Protein AF-A0A8C2WKK2-F1 (afdb_monomer)

Sequence (79 aa):
MTSEQRHRKVLRDNIQGITKPAIRRLARRGGVKRISGLIYEETRGVLKVFLENVIRDAVTYTEHAKRKTQGRTLYGFGG

Secondary structure (DSSP, 8-state):
------PPPPP--GGGGS-HHHHHHHHHHTT-----TTHHHHHHHHHHHH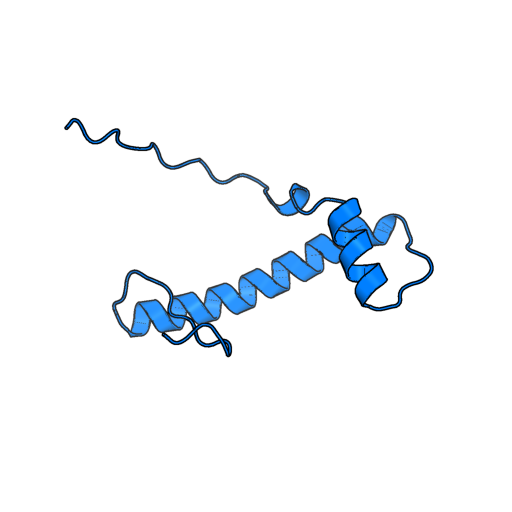HHHHHHHHHHHHHHTT-SS----STT---

Radius of gyration: 17.61 Å; Cα contacts (8 Å, |Δi|>4): 23; chains: 1; bounding box: 45×33×40 Å

Foldseek 3Di:
DDPPPPDDDDDDPCLPVCDPVNVVVVCVVVVNDDDDPVVSVVVSVVVVVVCVVVVVVQVVVCVVVVHPDGQDDDPPRHD

Structure (mmCIF, N/CA/C/O backbone):
data_AF-A0A8C2WKK2-F1
#
_entry.id   AF-A0A8C2WKK2-F1
#
loop_
_atom_site.group_PDB
_atom_site.id
_atom_site.type_symbol
_atom_site.label_atom_id
_atom_site.label_alt_id
_atom_site.label_comp_id
_atom_site.label_asym_id
_atom_site.label_entity_id
_atom_site.label_seq_id
_atom_site.pdbx_PDB_ins_code
_atom_site.Cartn_x
_atom_site.Cartn_y
_atom_site.Cartn_z
_atom_site.occupancy
_atom_site.B_iso_or_equiv
_atom_site.auth_seq_id
_atom_site.auth_comp_id
_atom_site.auth_asym_id
_atom_site.auth_atom_id
_atom_site.pdbx_PDB_model_num
ATOM 1 N N . MET A 1 1 ? 26.658 24.595 -18.224 1.00 44.59 1 MET A N 1
ATOM 2 C CA . MET A 1 1 ? 25.565 24.047 -17.391 1.00 44.59 1 MET A CA 1
ATOM 3 C C . MET A 1 1 ? 26.069 22.775 -16.726 1.00 44.59 1 MET A C 1
ATOM 5 O O . MET A 1 1 ? 26.088 21.732 -17.363 1.00 44.59 1 MET A O 1
ATOM 9 N N . THR A 1 2 ? 26.586 22.864 -15.502 1.00 46.19 2 THR A N 1
ATOM 10 C CA . THR A 1 2 ? 27.053 21.693 -14.749 1.00 46.19 2 THR A CA 1
ATOM 11 C C . THR A 1 2 ? 25.838 20.880 -14.313 1.00 46.19 2 THR A C 1
ATOM 13 O O . THR A 1 2 ? 25.021 21.353 -13.530 1.00 46.19 2 THR A O 1
ATOM 16 N N . SER A 1 3 ? 25.671 19.679 -14.864 1.00 61.66 3 SER A N 1
ATOM 17 C CA . SER A 1 3 ? 24.630 18.750 -14.430 1.00 61.66 3 SER A CA 1
ATOM 18 C C . SER A 1 3 ? 24.940 18.302 -13.003 1.00 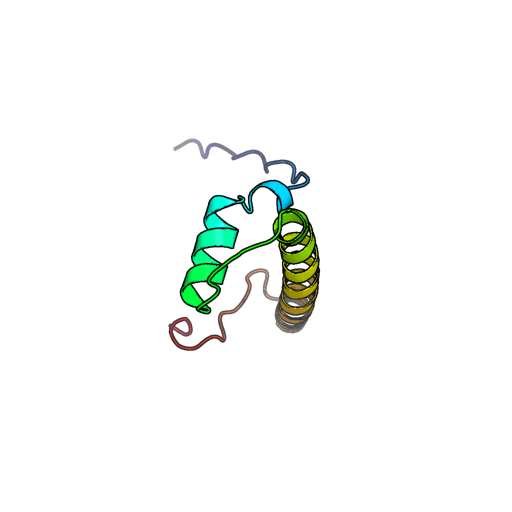61.66 3 SER A C 1
ATOM 20 O O . SER A 1 3 ? 25.850 17.499 -12.794 1.00 61.66 3 SER A O 1
ATOM 22 N N . GLU A 1 4 ? 24.209 18.825 -12.022 1.00 65.56 4 GLU A N 1
ATOM 23 C CA . GLU A 1 4 ? 24.240 18.319 -10.652 1.00 65.56 4 GLU A CA 1
ATOM 24 C C . GLU A 1 4 ? 23.837 16.838 -10.672 1.00 65.56 4 GLU A C 1
ATOM 26 O O . GLU A 1 4 ? 22.666 16.488 -10.850 1.00 65.56 4 GLU A O 1
ATOM 31 N N . GLN A 1 5 ? 24.817 15.942 -10.536 1.00 68.62 5 GLN A N 1
ATOM 32 C CA . GLN A 1 5 ? 24.561 14.516 -10.383 1.00 68.62 5 GLN A CA 1
ATOM 33 C C . GLN A 1 5 ? 23.805 14.314 -9.068 1.00 68.62 5 GLN A C 1
ATOM 35 O O . GLN A 1 5 ? 24.382 14.300 -7.979 1.00 68.62 5 GLN A O 1
ATOM 40 N N . ARG A 1 6 ? 22.479 14.176 -9.160 1.00 66.88 6 ARG A N 1
ATOM 41 C CA . ARG A 1 6 ? 21.651 13.798 -8.016 1.00 66.88 6 ARG A CA 1
ATOM 42 C C . ARG A 1 6 ? 22.072 12.409 -7.556 1.00 66.88 6 ARG A C 1
ATOM 44 O O . ARG A 1 6 ? 21.761 11.410 -8.202 1.00 66.88 6 ARG A O 1
ATOM 51 N N . HIS A 1 7 ? 22.751 12.354 -6.416 1.00 74.56 7 HIS A N 1
ATOM 52 C CA . HIS A 1 7 ? 23.031 11.101 -5.733 1.00 74.56 7 HIS A CA 1
ATOM 53 C C . HIS A 1 7 ? 21.716 10.356 -5.473 1.00 74.56 7 HIS A C 1
ATOM 55 O O . HIS A 1 7 ? 20.751 10.910 -4.936 1.00 74.56 7 HIS A O 1
ATOM 61 N N . ARG A 1 8 ? 21.667 9.087 -5.893 1.00 74.81 8 ARG A N 1
ATOM 62 C CA . ARG A 1 8 ? 20.507 8.214 -5.698 1.00 74.81 8 ARG A CA 1
ATOM 63 C C . ARG A 1 8 ? 20.209 8.111 -4.201 1.00 74.81 8 ARG A C 1
ATOM 65 O O . ARG A 1 8 ? 21.071 7.697 -3.430 1.00 74.81 8 ARG A O 1
ATOM 72 N N . LYS A 1 9 ? 18.985 8.456 -3.790 1.00 77.81 9 LYS A N 1
ATOM 73 C CA . LYS A 1 9 ? 18.548 8.271 -2.399 1.00 77.81 9 LYS A CA 1
ATOM 74 C C . LYS A 1 9 ? 18.599 6.786 -2.041 1.00 77.81 9 LYS A C 1
ATOM 76 O O . LYS A 1 9 ? 18.107 5.950 -2.797 1.00 77.81 9 LYS A O 1
ATOM 81 N N . VAL A 1 10 ? 19.165 6.473 -0.879 1.00 81.00 10 VAL A N 1
ATOM 82 C CA . VAL A 1 10 ? 19.093 5.126 -0.305 1.00 81.00 10 VAL A CA 1
ATOM 83 C C . VAL A 1 10 ? 17.640 4.855 0.077 1.00 81.00 10 VAL A C 1
ATOM 85 O O . VAL A 1 10 ? 17.044 5.625 0.833 1.00 81.00 10 VAL A O 1
ATOM 88 N N . LEU A 1 11 ? 17.059 3.787 -0.468 1.00 80.38 11 LEU A N 1
ATOM 89 C CA . LEU A 1 11 ? 15.710 3.359 -0.112 1.00 80.38 11 LEU A CA 1
ATOM 90 C C . LEU A 1 11 ? 15.732 2.762 1.301 1.00 80.38 11 LEU A C 1
ATOM 92 O O . LEU A 1 11 ? 16.587 1.941 1.620 1.00 80.38 11 LEU A O 1
ATOM 96 N N . ARG A 1 12 ? 14.808 3.216 2.150 1.00 80.38 12 ARG A N 1
ATOM 97 C CA . ARG A 1 12 ? 14.593 2.730 3.520 1.00 80.38 12 ARG A CA 1
ATOM 98 C C . ARG A 1 12 ? 13.169 2.189 3.640 1.00 80.38 12 ARG A C 1
ATOM 100 O O . ARG A 1 12 ? 12.429 2.193 2.656 1.00 80.38 12 ARG A O 1
ATOM 107 N N . ASP A 1 13 ? 12.791 1.758 4.840 1.00 80.88 13 ASP A N 1
ATOM 108 C CA . ASP A 1 13 ? 11.460 1.246 5.180 1.00 80.88 13 ASP A CA 1
ATOM 109 C C . ASP A 1 13 ? 10.359 2.323 5.026 1.00 80.88 13 ASP A C 1
ATOM 111 O O . ASP A 1 13 ? 9.841 2.912 5.974 1.00 80.88 13 ASP A O 1
ATOM 115 N N . ASN A 1 14 ? 10.006 2.616 3.772 1.00 89.56 14 ASN A N 1
ATOM 116 C CA . ASN A 1 14 ? 9.099 3.695 3.378 1.00 89.56 14 ASN A CA 1
ATOM 117 C C . ASN A 1 14 ? 7.629 3.374 3.670 1.00 89.56 14 ASN A C 1
ATOM 119 O O . ASN A 1 14 ? 6.765 4.234 3.497 1.00 89.56 14 ASN A O 1
ATOM 123 N N . ILE A 1 15 ? 7.329 2.153 4.119 1.00 93.25 15 ILE A N 1
ATOM 124 C CA . ILE A 1 15 ? 5.961 1.705 4.377 1.00 93.25 15 ILE A CA 1
ATOM 125 C C . ILE A 1 15 ? 5.272 2.550 5.459 1.00 93.25 15 ILE A C 1
ATOM 127 O O . ILE A 1 15 ? 4.073 2.822 5.380 1.00 93.25 15 ILE A O 1
ATOM 131 N N . GLN A 1 16 ? 6.042 3.075 6.416 1.00 92.50 16 GLN A N 1
ATOM 132 C CA . GLN A 1 16 ? 5.536 3.989 7.442 1.00 92.50 16 GLN A CA 1
ATOM 133 C C . GLN A 1 16 ? 5.169 5.378 6.890 1.00 92.50 16 GLN A C 1
ATOM 135 O O . GLN A 1 16 ? 4.385 6.099 7.510 1.00 92.50 16 GLN A O 1
ATOM 140 N N . GLY A 1 17 ? 5.642 5.718 5.684 1.00 93.56 17 GLY A N 1
ATOM 141 C CA . GLY A 1 17 ? 5.213 6.897 4.929 1.00 93.56 17 GLY A CA 1
ATOM 142 C C . GLY A 1 17 ? 3.741 6.845 4.504 1.00 93.56 17 GLY A C 1
ATOM 143 O O . GLY A 1 17 ? 3.138 7.885 4.235 1.00 93.56 17 GLY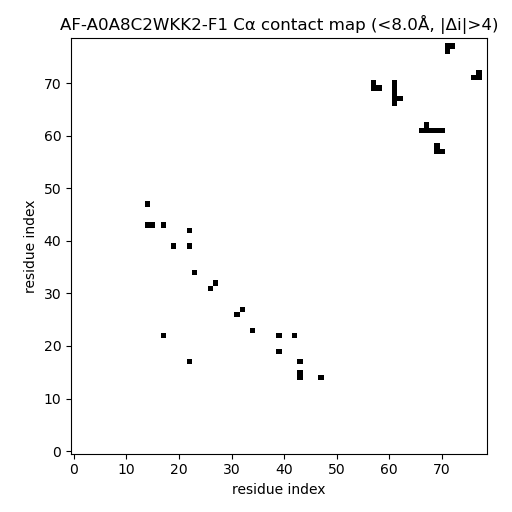 A O 1
ATOM 144 N N . ILE A 1 18 ? 3.116 5.663 4.520 1.00 95.50 18 ILE A N 1
ATOM 145 C CA . ILE A 1 18 ? 1.661 5.529 4.421 1.00 95.50 18 ILE A CA 1
ATOM 146 C C . ILE A 1 18 ? 1.063 5.872 5.786 1.00 95.50 18 ILE A C 1
ATOM 148 O O . ILE A 1 18 ? 0.984 5.047 6.693 1.00 95.50 18 ILE A O 1
ATOM 152 N N . THR A 1 19 ? 0.702 7.141 5.959 1.00 97.25 19 THR A N 1
ATOM 153 C CA . THR A 1 19 ? 0.325 7.689 7.267 1.00 97.25 19 THR A CA 1
ATOM 154 C C . THR A 1 19 ? -1.087 7.280 7.706 1.00 97.25 19 THR A C 1
ATOM 156 O O . THR A 1 19 ? -1.987 7.067 6.887 1.00 97.25 19 THR A O 1
ATOM 159 N N . LYS A 1 20 ? -1.334 7.252 9.026 1.00 97.19 20 LYS A N 1
ATOM 160 C CA . LYS A 1 20 ? -2.666 6.969 9.605 1.00 97.19 20 LYS A CA 1
ATOM 161 C C . LYS A 1 20 ? -3.792 7.848 9.018 1.00 97.19 20 LYS A C 1
ATOM 163 O O . LYS A 1 20 ? -4.865 7.308 8.741 1.00 97.19 20 LYS A O 1
ATOM 168 N N . PRO A 1 21 ? -3.602 9.165 8.769 1.00 97.81 21 PRO A N 1
ATOM 169 C CA . PRO A 1 21 ? -4.609 9.984 8.092 1.00 97.81 21 PRO A CA 1
ATOM 170 C C . PRO A 1 21 ? -4.901 9.544 6.653 1.00 97.81 21 PRO A C 1
ATOM 172 O O . PRO A 1 21 ? -6.055 9.602 6.236 1.00 97.81 21 PRO A O 1
ATOM 175 N N . ALA A 1 22 ? -3.898 9.086 5.894 1.00 98.00 22 ALA A N 1
ATOM 176 C CA . ALA A 1 22 ? -4.103 8.583 4.535 1.00 98.00 22 ALA A CA 1
ATOM 177 C C . ALA A 1 22 ? -4.956 7.308 4.533 1.00 98.00 22 ALA A C 1
ATOM 179 O O . ALA A 1 22 ? -5.949 7.240 3.810 1.00 98.00 22 ALA A O 1
ATOM 180 N N . ILE A 1 23 ? -4.639 6.362 5.423 1.00 98.00 23 ILE A N 1
ATOM 181 C CA . ILE A 1 23 ? -5.429 5.137 5.626 1.00 98.00 23 ILE A CA 1
ATOM 182 C C . ILE A 1 23 ? -6.862 5.487 6.040 1.00 98.00 23 ILE A C 1
ATOM 184 O O . ILE A 1 23 ? -7.822 4.945 5.495 1.00 98.00 23 ILE A O 1
ATOM 188 N N . ARG A 1 24 ? -7.037 6.467 6.939 1.00 98.06 24 ARG A N 1
ATOM 189 C CA . ARG A 1 24 ? -8.370 6.944 7.329 1.00 98.06 24 ARG A CA 1
ATOM 190 C C . ARG A 1 24 ? -9.145 7.490 6.129 1.00 98.06 24 ARG A C 1
ATOM 192 O O . ARG A 1 24 ? -10.308 7.137 5.983 1.00 98.06 24 ARG A O 1
ATOM 199 N N . ARG A 1 25 ? -8.533 8.312 5.268 1.00 98.38 25 ARG A N 1
ATOM 200 C CA . ARG A 1 25 ? -9.195 8.847 4.061 1.00 98.38 25 ARG A CA 1
ATOM 201 C C . ARG A 1 25 ? -9.640 7.738 3.106 1.00 98.38 25 ARG A C 1
ATOM 203 O O . ARG A 1 25 ? -10.759 7.804 2.607 1.00 98.38 25 ARG A O 1
ATOM 210 N N . LEU A 1 26 ? -8.809 6.716 2.896 1.00 97.56 26 LEU A N 1
ATOM 211 C CA . LEU A 1 26 ? -9.164 5.549 2.081 1.00 97.56 26 LEU A CA 1
ATOM 212 C C . LEU A 1 26 ? -10.354 4.788 2.677 1.00 97.56 26 LEU A C 1
ATOM 214 O O . LEU A 1 26 ? -11.345 4.564 1.989 1.00 97.56 26 LEU A O 1
ATOM 218 N N . ALA A 1 27 ? -10.303 4.481 3.973 1.00 97.56 27 ALA A N 1
ATOM 219 C CA . ALA A 1 27 ? -11.389 3.798 4.668 1.00 97.56 27 ALA A CA 1
ATOM 220 C C . ALA A 1 27 ? -12.698 4.611 4.641 1.00 97.56 27 ALA A C 1
ATOM 222 O O . ALA A 1 27 ? -13.767 4.052 4.416 1.00 97.56 27 ALA A O 1
ATOM 223 N N . ARG A 1 28 ? -12.631 5.942 4.805 1.00 98.06 28 ARG A N 1
ATOM 224 C CA . ARG A 1 28 ? -13.812 6.813 4.669 1.00 98.06 28 ARG A CA 1
ATOM 225 C C . ARG A 1 28 ? -14.397 6.779 3.264 1.00 98.06 28 ARG A C 1
ATOM 227 O O . ARG A 1 28 ? -15.612 6.694 3.141 1.00 98.06 28 ARG A O 1
ATOM 234 N N . ARG A 1 29 ? -13.558 6.803 2.223 1.00 98.25 29 ARG A N 1
ATOM 235 C CA . ARG A 1 29 ? -14.018 6.652 0.833 1.00 98.25 29 ARG A CA 1
ATOM 236 C C . ARG A 1 29 ? -14.719 5.309 0.614 1.00 98.25 29 ARG A C 1
ATOM 238 O O . ARG A 1 29 ? -15.696 5.261 -0.116 1.00 98.25 29 ARG A O 1
ATOM 245 N N . GLY A 1 30 ? -14.261 4.255 1.287 1.00 97.38 30 GLY A N 1
ATOM 246 C CA . GLY A 1 30 ? -14.918 2.946 1.309 1.00 97.38 30 GLY A CA 1
ATOM 247 C C . GLY A 1 30 ? -16.138 2.836 2.237 1.00 97.38 30 GLY A C 1
ATOM 248 O O . GLY A 1 30 ? -16.596 1.728 2.476 1.00 97.38 30 GLY A O 1
ATOM 249 N N . GLY A 1 31 ? -16.644 3.934 2.816 1.00 97.94 31 GLY A N 1
ATOM 250 C CA . GLY A 1 31 ? -17.839 3.918 3.673 1.00 97.94 31 GLY A CA 1
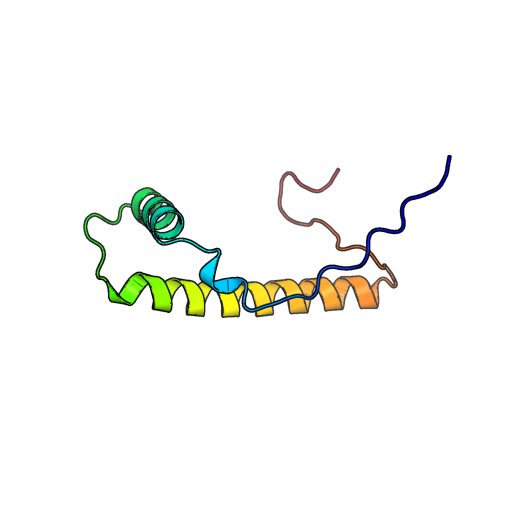ATOM 251 C C . GLY A 1 31 ? -17.616 3.413 5.105 1.00 97.94 31 GLY A C 1
ATOM 252 O O . GLY A 1 31 ? -18.569 3.209 5.856 1.00 97.94 31 GLY A O 1
ATOM 253 N N . VAL A 1 32 ? -16.366 3.234 5.540 1.00 97.50 32 VAL A N 1
ATOM 254 C CA . VAL A 1 32 ? -16.062 2.715 6.881 1.00 97.50 32 VAL A CA 1
ATOM 255 C C . VAL A 1 32 ? -16.365 3.772 7.947 1.00 97.50 32 VAL A C 1
ATOM 257 O O . VAL A 1 32 ? -15.793 4.864 7.927 1.00 97.50 32 VAL A O 1
ATOM 260 N N . LYS A 1 33 ? -17.230 3.44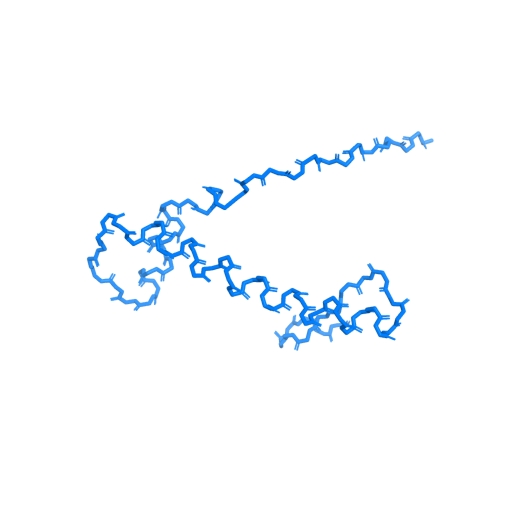6 8.925 1.00 97.12 33 LYS A N 1
ATOM 261 C CA . LYS A 1 33 ? -17.690 4.361 9.996 1.00 97.12 33 LYS A CA 1
ATOM 262 C C . LYS A 1 33 ? -16.791 4.394 11.243 1.00 97.12 33 LYS A C 1
ATOM 264 O O . LYS A 1 33 ? -16.587 5.469 11.815 1.00 97.12 33 LYS A O 1
ATOM 269 N N . ARG A 1 34 ? -16.213 3.269 11.663 1.00 97.31 34 ARG A N 1
ATOM 270 C CA . ARG A 1 34 ? -15.263 3.175 12.791 1.00 97.31 34 ARG 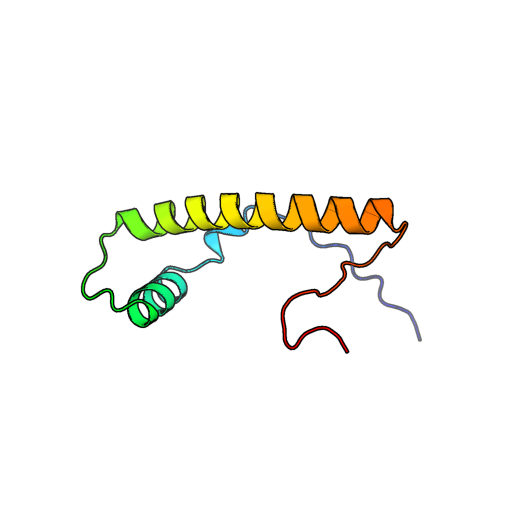A CA 1
ATOM 271 C C . ARG A 1 34 ? -14.069 2.322 12.373 1.00 97.31 34 ARG A C 1
ATOM 273 O O . ARG A 1 34 ? -14.231 1.406 11.581 1.00 97.31 34 ARG A O 1
ATOM 280 N N . ILE A 1 35 ? -12.879 2.653 12.870 1.00 96.69 35 ILE A N 1
ATOM 281 C CA . ILE A 1 35 ? -11.621 1.993 12.490 1.00 96.69 35 ILE A CA 1
ATOM 282 C C . ILE A 1 35 ? -10.878 1.618 13.772 1.00 96.69 35 ILE A C 1
ATOM 284 O O . ILE A 1 35 ? -10.655 2.491 14.613 1.00 96.69 35 ILE A O 1
ATOM 288 N N . SER A 1 36 ? -10.503 0.344 13.906 1.00 97.06 36 SER A N 1
ATOM 289 C CA . SER A 1 36 ? -9.6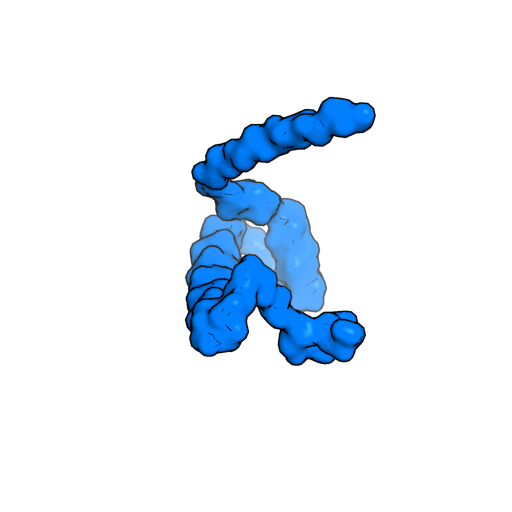72 -0.150 15.012 1.00 97.06 36 SER A CA 1
ATOM 290 C C . SER A 1 36 ? -8.210 0.293 14.857 1.00 97.06 36 SER A C 1
ATOM 292 O O . SER A 1 36 ? -7.732 0.523 13.747 1.00 97.06 36 SER A O 1
ATOM 294 N N . GLY A 1 37 ? -7.483 0.400 15.973 1.00 95.19 37 GLY A N 1
ATOM 295 C CA . GLY A 1 37 ? -6.070 0.787 15.986 1.00 95.19 37 GLY A CA 1
ATOM 296 C C . GLY A 1 37 ? -5.149 -0.181 15.236 1.00 95.19 37 GLY A C 1
ATOM 297 O O . GLY A 1 37 ? -4.179 0.260 14.629 1.00 95.19 37 GLY A O 1
ATOM 298 N N . LEU A 1 38 ? -5.481 -1.473 15.210 1.00 96.31 38 LEU A N 1
ATOM 299 C CA . LEU A 1 38 ? -4.669 -2.502 14.546 1.00 96.31 38 LEU A CA 1
ATOM 300 C C . LEU A 1 38 ? -4.724 -2.413 13.011 1.00 96.31 38 LEU A C 1
ATOM 302 O O . LEU A 1 38 ? -3.793 -2.827 12.327 1.00 96.31 38 LEU A O 1
ATOM 306 N N . ILE A 1 39 ? -5.768 -1.782 12.461 1.00 97.25 39 ILE A N 1
ATOM 307 C CA . ILE A 1 39 ? -5.984 -1.679 11.010 1.00 97.25 39 ILE A CA 1
ATOM 308 C C . ILE A 1 39 ? -4.872 -0.887 10.311 1.00 97.25 39 ILE A C 1
ATOM 310 O O . ILE A 1 39 ? -4.640 -1.092 9.122 1.00 97.25 39 ILE A O 1
ATOM 314 N N . TYR A 1 40 ? -4.165 0.011 11.004 1.00 96.56 40 TYR A N 1
ATOM 315 C CA . TYR A 1 40 ? -3.129 0.822 10.357 1.00 96.56 40 TYR A CA 1
ATOM 316 C C . TYR A 1 40 ? -1.910 0.003 9.925 1.00 96.56 40 TYR A C 1
ATOM 318 O O . TYR A 1 40 ? -1.367 0.267 8.855 1.00 96.56 40 TYR A O 1
ATOM 326 N N . GLU A 1 41 ? -1.464 -0.958 10.735 1.00 96.62 41 GLU A N 1
ATOM 327 C CA . GLU A 1 41 ? -0.359 -1.841 10.338 1.00 96.62 41 GLU A CA 1
ATOM 328 C C . GLU A 1 41 ? -0.852 -2.924 9.375 1.00 96.62 41 GLU A C 1
ATOM 330 O O . GLU A 1 41 ? -0.205 -3.165 8.360 1.00 96.62 41 GLU A O 1
ATOM 335 N N . GLU A 1 42 ? -2.054 -3.465 9.592 1.00 97.12 42 GLU A N 1
ATOM 336 C CA . GLU A 1 42 ? -2.659 -4.447 8.682 1.00 97.12 42 GLU A CA 1
ATOM 337 C C . GLU A 1 42 ? -2.796 -3.900 7.252 1.00 97.12 42 GLU A C 1
ATOM 339 O O . GLU A 1 42 ? -2.356 -4.509 6.280 1.00 97.12 42 GLU A O 1
ATOM 344 N N . THR A 1 43 ? -3.321 -2.676 7.116 1.00 97.50 43 THR A N 1
ATOM 345 C CA . THR A 1 43 ? -3.479 -2.023 5.806 1.00 97.50 43 THR A CA 1
ATOM 346 C C . THR A 1 43 ? -2.131 -1.815 5.119 1.00 97.50 43 THR A C 1
ATOM 348 O O . THR A 1 43 ? -2.041 -1.906 3.896 1.00 97.50 43 THR A O 1
ATOM 351 N N . ARG A 1 44 ? -1.070 -1.534 5.885 1.00 97.12 44 ARG A N 1
ATOM 352 C CA . ARG A 1 44 ? 0.285 -1.400 5.339 1.00 97.12 44 ARG A CA 1
ATOM 353 C C . ARG A 1 44 ? 0.822 -2.737 4.842 1.00 97.12 44 ARG A C 1
ATOM 355 O O . 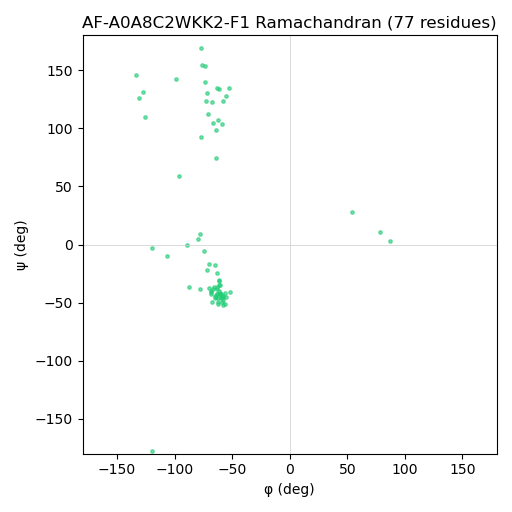ARG A 1 44 ? 1.384 -2.769 3.751 1.00 97.12 44 ARG A O 1
ATOM 362 N N . GLY A 1 45 ? 0.610 -3.818 5.592 1.00 96.81 45 GLY A N 1
ATOM 363 C CA . GLY A 1 45 ? 0.971 -5.172 5.170 1.00 96.81 45 GLY A CA 1
ATOM 364 C C . GLY A 1 45 ? 0.295 -5.556 3.855 1.00 96.81 45 GLY A C 1
ATOM 365 O O . GLY A 1 45 ? 0.973 -5.880 2.881 1.00 96.81 45 GLY A O 1
ATOM 366 N N . VAL A 1 46 ? -1.030 -5.404 3.787 1.00 97.12 46 VAL A N 1
ATOM 367 C CA . VAL A 1 46 ? -1.818 -5.703 2.580 1.00 97.12 46 VAL A CA 1
ATOM 368 C C . VAL A 1 46 ? -1.370 -4.853 1.387 1.00 97.12 46 VAL A C 1
ATOM 370 O O . VAL A 1 46 ? -1.162 -5.377 0.293 1.00 97.12 46 VAL A O 1
ATOM 373 N N . LEU A 1 47 ? -1.171 -3.546 1.587 1.00 97.00 47 LEU A N 1
ATOM 374 C CA . LEU A 1 47 ? -0.731 -2.644 0.521 1.00 97.00 47 LEU A CA 1
ATOM 375 C C . LEU A 1 47 ? 0.662 -3.009 -0.007 1.00 97.00 47 LEU A C 1
ATOM 377 O O . LEU A 1 47 ? 0.898 -2.921 -1.211 1.00 97.00 47 LEU A O 1
ATOM 381 N N . LYS A 1 48 ? 1.577 -3.423 0.876 1.00 95.44 48 LYS A N 1
ATOM 382 C CA . LYS A 1 48 ? 2.922 -3.854 0.487 1.00 95.44 48 LYS A CA 1
ATOM 383 C C . LYS A 1 48 ? 2.859 -5.081 -0.422 1.00 95.44 48 LYS A C 1
ATOM 385 O O . LYS A 1 48 ? 3.402 -5.029 -1.520 1.00 95.44 48 LYS A O 1
ATOM 390 N N . VAL A 1 49 ? 2.133 -6.121 -0.011 1.00 97.00 49 VAL A N 1
ATOM 391 C CA . VAL A 1 49 ? 1.975 -7.356 -0.801 1.00 97.00 49 VAL A CA 1
ATOM 392 C C . VAL A 1 49 ? 1.324 -7.068 -2.155 1.00 97.00 49 VAL A C 1
ATOM 394 O O . VAL A 1 49 ? 1.775 -7.560 -3.187 1.00 97.00 49 VAL A O 1
ATOM 397 N N . PHE A 1 50 ? 0.290 -6.223 -2.171 1.00 96.19 50 PHE A N 1
ATOM 398 C CA . PHE A 1 50 ? -0.367 -5.818 -3.411 1.00 96.19 50 PHE A CA 1
ATOM 399 C C . PHE A 1 50 ? 0.611 -5.148 -4.390 1.00 96.19 50 PHE A C 1
ATOM 401 O O . PHE A 1 50 ? 0.686 -5.540 -5.554 1.00 96.19 50 PHE A O 1
ATOM 408 N N . LEU A 1 51 ? 1.386 -4.164 -3.920 1.00 95.06 51 LEU A N 1
ATOM 409 C CA . LEU A 1 51 ? 2.348 -3.449 -4.760 1.00 95.06 51 LEU A CA 1
ATOM 410 C C . LEU A 1 51 ? 3.500 -4.343 -5.216 1.00 95.06 51 LEU A C 1
ATOM 412 O O . LEU A 1 51 ? 3.924 -4.226 -6.361 1.00 95.06 51 LEU A O 1
ATOM 416 N N . GLU A 1 52 ? 3.989 -5.242 -4.363 1.00 95.50 52 GLU A N 1
ATOM 417 C CA . GLU A 1 52 ? 5.023 -6.209 -4.737 1.00 95.50 52 GLU A CA 1
ATOM 418 C C . GLU A 1 52 ? 4.578 -7.084 -5.910 1.00 95.50 52 GLU A C 1
ATOM 420 O O . GLU A 1 52 ? 5.344 -7.262 -6.853 1.00 95.50 52 GLU A O 1
ATOM 425 N N . ASN A 1 53 ? 3.336 -7.575 -5.894 1.00 95.56 53 ASN A N 1
ATOM 426 C CA . ASN A 1 53 ? 2.806 -8.397 -6.981 1.00 95.56 53 ASN A CA 1
ATOM 427 C C . ASN A 1 53 ? 2.645 -7.595 -8.280 1.00 95.56 53 ASN A C 1
ATOM 429 O O . ASN A 1 53 ? 3.164 -7.999 -9.315 1.00 95.56 53 ASN A O 1
ATOM 433 N N . VAL A 1 54 ? 2.011 -6.419 -8.216 1.00 94.06 54 VAL A N 1
ATOM 434 C CA . VAL A 1 54 ? 1.788 -5.576 -9.405 1.00 94.06 54 VAL A CA 1
ATOM 435 C C . VAL A 1 54 ? 3.107 -5.108 -10.027 1.00 94.06 54 VAL A C 1
ATOM 437 O O . VAL A 1 54 ? 3.257 -5.109 -11.249 1.00 94.06 54 VAL A O 1
ATOM 440 N N . ILE A 1 55 ? 4.077 -4.698 -9.203 1.00 93.81 55 ILE A N 1
ATOM 441 C CA . ILE A 1 55 ? 5.377 -4.222 -9.688 1.00 93.81 55 ILE A CA 1
ATOM 442 C C . ILE A 1 55 ? 6.192 -5.378 -10.265 1.00 93.81 55 ILE A C 1
ATOM 444 O O . ILE A 1 55 ? 6.865 -5.173 -11.272 1.00 93.81 55 ILE A O 1
ATOM 448 N N . ARG A 1 56 ? 6.128 -6.577 -9.669 1.00 94.81 56 ARG A N 1
ATOM 449 C CA . ARG A 1 56 ? 6.814 -7.763 -10.197 1.00 94.81 56 ARG A CA 1
ATOM 450 C C . ARG A 1 56 ? 6.384 -8.036 -11.634 1.00 94.81 56 ARG A C 1
ATOM 452 O O . ARG A 1 56 ? 7.243 -8.091 -12.508 1.00 94.81 56 ARG A O 1
ATOM 459 N N . ASP A 1 57 ? 5.079 -8.080 -11.882 1.00 93.00 57 ASP A N 1
ATOM 460 C CA . ASP A 1 57 ? 4.545 -8.326 -13.222 1.00 93.00 57 ASP A CA 1
ATOM 461 C C . ASP A 1 57 ? 4.931 -7.202 -14.195 1.00 93.00 57 ASP A C 1
ATOM 463 O O . ASP A 1 57 ? 5.400 -7.462 -15.304 1.00 93.00 57 ASP A O 1
ATOM 467 N N . ALA A 1 58 ? 4.803 -5.938 -13.773 1.00 91.94 58 ALA A N 1
ATOM 468 C CA . ALA A 1 58 ? 5.184 -4.787 -14.593 1.00 91.94 58 ALA A CA 1
ATOM 469 C C . ALA A 1 58 ? 6.668 -4.838 -15.010 1.00 91.94 58 ALA A C 1
ATOM 471 O O . ALA A 1 58 ? 6.993 -4.656 -16.189 1.00 91.94 58 ALA A O 1
ATOM 472 N N . VAL A 1 59 ? 7.561 -5.158 -14.065 1.00 93.38 59 VAL A N 1
ATOM 473 C CA . VAL A 1 59 ? 8.998 -5.320 -14.322 1.00 93.38 59 VAL A CA 1
ATOM 474 C C . VAL A 1 59 ? 9.253 -6.459 -15.306 1.00 93.38 59 VAL A C 1
ATOM 476 O O . VAL A 1 59 ? 9.956 -6.240 -16.295 1.00 93.38 59 VAL A O 1
ATOM 479 N N . THR A 1 60 ? 8.606 -7.613 -15.129 1.00 93.56 60 THR A N 1
ATOM 480 C CA . THR A 1 60 ? 8.710 -8.741 -16.066 1.00 93.56 60 THR A CA 1
ATOM 481 C C . THR A 1 60 ? 8.341 -8.332 -17.497 1.00 93.56 60 THR A C 1
ATOM 483 O O . THR A 1 60 ? 9.089 -8.619 -18.435 1.00 93.56 60 THR A O 1
ATOM 486 N N . TYR A 1 61 ? 7.250 -7.583 -17.689 1.00 90.88 61 TYR A N 1
ATOM 487 C CA . TYR A 1 61 ? 6.867 -7.096 -19.019 1.00 90.88 61 TYR A CA 1
ATOM 488 C C . TYR A 1 61 ? 7.862 -6.086 -19.608 1.00 90.88 61 TYR A C 1
ATOM 490 O O . TYR A 1 61 ? 8.108 -6.094 -20.818 1.00 90.88 61 TYR A O 1
ATOM 498 N N . THR A 1 62 ? 8.452 -5.206 -18.794 1.00 91.69 62 THR A N 1
ATOM 499 C CA . THR A 1 62 ? 9.477 -4.275 -19.296 1.00 91.69 62 THR A CA 1
ATOM 500 C C . THR A 1 62 ? 10.770 -4.946 -19.699 1.00 91.69 62 THR A C 1
ATOM 502 O O . THR A 1 62 ? 11.341 -4.575 -20.727 1.00 91.69 62 THR A O 1
ATOM 505 N N . GLU A 1 63 ? 11.219 -5.918 -18.908 1.00 92.44 63 GLU A N 1
ATOM 506 C CA . GLU A 1 63 ? 12.437 -6.671 -19.176 1.00 92.44 63 GLU A CA 1
ATOM 507 C C . GLU A 1 63 ? 12.275 -7.484 -20.458 1.00 92.44 63 GLU A C 1
ATOM 509 O O . GLU A 1 63 ? 13.133 -7.405 -21.339 1.00 92.44 63 GLU A O 1
ATOM 514 N N . HIS A 1 64 ? 11.126 -8.151 -20.627 1.00 92.69 64 HIS A N 1
ATOM 515 C CA . HIS A 1 64 ? 10.783 -8.851 -21.865 1.00 92.69 64 HIS A CA 1
ATOM 516 C C . HIS A 1 64 ? 10.836 -7.922 -23.089 1.00 92.69 64 HIS A C 1
ATOM 518 O O . HIS A 1 64 ? 11.392 -8.274 -24.128 1.00 92.69 64 HIS A O 1
ATOM 524 N N . ALA A 1 65 ? 10.330 -6.694 -22.953 1.00 92.38 65 ALA A N 1
ATOM 525 C CA . ALA A 1 65 ? 10.356 -5.691 -24.013 1.00 92.38 65 ALA A CA 1
ATOM 526 C C . ALA A 1 65 ? 11.707 -4.956 -24.166 1.00 92.38 65 ALA A C 1
ATOM 528 O O . ALA A 1 65 ? 11.785 -4.006 -24.945 1.00 92.38 65 ALA A O 1
ATOM 529 N N . LYS A 1 66 ? 12.758 -5.343 -23.422 1.00 93.06 66 LYS A N 1
ATOM 530 C CA . LYS A 1 66 ? 14.091 -4.699 -23.401 1.00 93.06 66 LYS A CA 1
ATOM 531 C C . LYS A 1 66 ? 14.050 -3.191 -23.106 1.00 93.06 66 LYS A C 1
ATOM 533 O O . LYS A 1 66 ? 14.926 -2.435 -23.529 1.00 93.06 66 LYS A O 1
ATOM 538 N N . ARG A 1 67 ? 13.034 -2.731 -22.371 1.00 90.06 67 ARG A N 1
ATOM 539 C CA . ARG A 1 67 ? 12.848 -1.322 -21.999 1.00 90.06 67 ARG A CA 1
ATOM 540 C C . ARG A 1 67 ? 13.344 -1.079 -20.578 1.00 90.06 67 ARG A C 1
ATOM 542 O O . ARG A 1 67 ? 13.116 -1.882 -19.685 1.00 90.06 67 ARG A O 1
ATOM 549 N N . LYS A 1 68 ? 13.960 0.085 -20.346 1.00 87.81 68 LYS A N 1
ATOM 550 C CA . LYS A 1 68 ? 14.365 0.544 -18.999 1.00 87.81 68 LYS A CA 1
ATOM 551 C C . LYS A 1 68 ? 13.273 1.348 -18.279 1.00 87.81 68 LYS A C 1
ATOM 553 O O . LYS A 1 68 ? 13.478 1.802 -17.157 1.00 87.81 68 LYS A O 1
ATOM 558 N N . THR A 1 69 ? 12.124 1.548 -18.926 1.00 83.44 69 THR A N 1
ATOM 559 C CA . THR A 1 69 ? 11.018 2.382 -18.438 1.00 83.44 69 THR A CA 1
ATOM 560 C C . THR A 1 69 ? 9.714 1.591 -18.455 1.00 83.44 69 THR A C 1
ATOM 562 O O . THR A 1 69 ? 9.367 0.970 -19.465 1.00 83.44 69 THR A O 1
ATOM 565 N N . GLN A 1 70 ? 8.999 1.637 -17.328 1.00 82.06 70 GLN A N 1
ATOM 566 C CA . GLN A 1 70 ? 7.686 1.017 -17.136 1.00 82.06 70 GLN A CA 1
ATOM 567 C C . GLN A 1 70 ? 6.631 1.629 -18.060 1.00 82.06 70 GLN A C 1
ATOM 569 O O . GLN A 1 70 ? 6.563 2.849 -18.217 1.00 82.06 70 GLN A O 1
ATOM 574 N N . GLY A 1 71 ? 5.832 0.761 -18.687 1.00 74.25 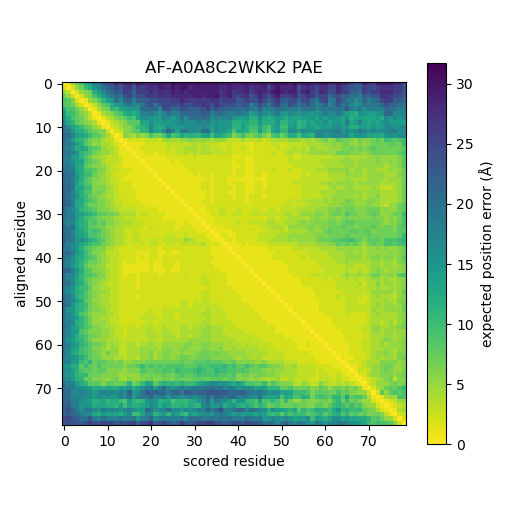71 GLY A N 1
ATOM 575 C CA . GLY A 1 71 ? 4.677 1.162 -19.492 1.00 74.25 71 GLY A CA 1
ATOM 576 C C . GLY A 1 71 ? 3.491 1.547 -18.609 1.00 74.25 71 GLY A C 1
ATOM 577 O O . GLY A 1 71 ? 3.505 1.304 -17.402 1.00 74.25 71 GLY A O 1
ATOM 578 N N . ARG A 1 72 ? 2.454 2.145 -19.200 1.00 72.00 72 ARG A N 1
ATOM 579 C CA . ARG A 1 72 ? 1.241 2.518 -18.469 1.00 72.00 72 ARG A CA 1
ATOM 580 C C . ARG A 1 72 ? 0.017 1.921 -19.158 1.00 72.00 72 ARG A C 1
ATOM 582 O O . ARG A 1 72 ? -0.332 2.329 -20.257 1.00 72.00 72 ARG A O 1
ATOM 589 N N . THR A 1 73 ? -0.605 0.938 -18.517 1.00 63.09 73 THR A N 1
ATOM 590 C CA . THR A 1 73 ? -1.718 0.157 -19.094 1.00 63.09 73 THR A CA 1
ATOM 591 C C . THR A 1 73 ? -3.081 0.497 -18.496 1.00 63.09 73 THR A C 1
ATOM 593 O O . THR A 1 73 ? -4.101 0.053 -19.013 1.00 63.09 73 THR A O 1
ATOM 596 N N . LEU A 1 74 ? -3.129 1.279 -17.415 1.00 72.38 74 LEU A N 1
ATOM 597 C CA . LEU A 1 74 ? -4.389 1.698 -16.806 1.00 72.38 74 LEU A CA 1
ATOM 598 C C . LEU A 1 74 ? -5.068 2.763 -17.684 1.00 72.38 74 LEU A C 1
ATOM 600 O O . LEU A 1 74 ? -4.396 3.654 -18.210 1.00 72.38 74 LEU A O 1
ATOM 604 N N . TYR A 1 75 ? -6.394 2.683 -17.833 1.00 68.19 75 TYR A N 1
ATOM 605 C CA . TYR A 1 75 ? -7.161 3.670 -18.598 1.00 68.19 75 TYR A CA 1
ATOM 606 C C . TYR A 1 75 ? -6.856 5.093 -18.107 1.00 68.19 75 TYR A C 1
ATOM 608 O O . TYR A 1 75 ? -6.785 5.342 -16.902 1.00 68.19 75 TYR A O 1
ATOM 616 N N . GLY A 1 76 ? -6.633 6.014 -19.047 1.00 73.31 76 GLY A N 1
ATOM 617 C CA . GLY A 1 76 ? -6.171 7.375 -18.755 1.00 73.31 76 GLY A CA 1
ATOM 618 C C . GLY A 1 76 ? -4.649 7.549 -18.668 1.00 73.31 76 GLY A C 1
ATOM 619 O O . GLY A 1 76 ? -4.198 8.656 -18.391 1.00 73.31 76 GLY A O 1
ATOM 620 N N . PHE A 1 77 ? -3.847 6.505 -18.923 1.00 73.25 77 PHE A N 1
ATOM 621 C CA . PHE A 1 77 ? -2.381 6.604 -18.907 1.00 73.25 77 PHE A CA 1
ATOM 622 C C . PHE A 1 77 ? -1.664 6.259 -20.233 1.00 73.25 77 PHE A C 1
ATOM 624 O O . PHE A 1 77 ? -0.441 6.396 -20.285 1.00 73.25 77 PHE A O 1
ATOM 631 N N . GLY A 1 78 ? -2.375 5.838 -21.285 1.00 60.59 78 GLY A N 1
ATOM 632 C CA . GLY A 1 78 ? -1.806 5.405 -22.576 1.00 60.59 78 GLY A CA 1
ATOM 633 C C . GLY A 1 78 ? -1.769 6.497 -23.651 1.00 60.59 78 GLY A C 1
ATOM 634 O O . GLY A 1 78 ? -2.419 6.339 -24.680 1.00 60.59 78 GLY A O 1
ATOM 635 N N . GLY A 1 79 ? -1.080 7.607 -23.373 1.00 58.66 79 GLY A N 1
ATOM 636 C CA . GLY A 1 79 ? -0.786 8.655 -24.363 1.00 58.66 79 GLY A CA 1
ATOM 637 C C . GLY A 1 79 ? 0.464 8.358 -25.177 1.00 58.66 79 GLY A C 1
ATOM 638 O O . GLY A 1 79 ? 1.362 7.679 -24.625 1.00 58.66 79 GLY A O 1
#

Solvent-accessible surface area (backbone atoms only — not comparable to full-atom values): 5172 Å² total; per-residue (Å²): 133,85,80,79,80,76,75,80,78,83,86,68,86,57,67,70,73,66,38,68,68,56,56,50,52,53,40,46,75,70,68,52,87,78,81,64,83,66,50,60,59,52,52,46,53,55,51,50,56,53,49,53,54,56,49,50,53,51,49,54,56,21,55,75,67,75,43,97,58,80,83,55,86,54,92,94,51,74,126

Organism: Cyclopterus lumpus (NCBI:txid8103)

InterPro domains:
  IPR001951 Histone H4 [PR00623] (8-27)
  IPR001951 Histone H4 [PR00623] (28-48)
  IPR001951 Histone H4 [PR00623] (50-64)
  IPR001951 Histone H4 [PTHR10484] (4-70)
  IPR001951 Histone H4 [SM00417] (4-78)
  IPR001951 Histone H4 [cd22912] (10-76)
  IPR009072 Histone-fold [G3DSA:1.10.20.10] (1-79)
  IPR009072 Histone-fold [SSF47113] (4-69)

Nearest PDB structures (foldseek):
  5x0x-assembly1_B  TM=9.170E-01  e=5.486E-09  Xenopus laevis
  7pf0-assembly1_B  TM=8.905E-01  e=5.486E-09  Homo sapiens
  8han-assembly1_B  TM=8.571E-01  e=4.477E-09  Homo sapiens
  4xuj-assembly1_B  TM=8.740E-01  e=1.237E-08  Xenopus laevis
  7xyf-assembly1_B  TM=8.671E-01  e=5.132E-08  Drosophila melanogaster

pLDDT: mean 87.73, std 13.06, range [44.59, 98.38]

Mean predicted aligned error: 7.67 Å